Protein AF-A0A359JIY5-F1 (afdb_monomer_lite)

Secondary structure (DSSP, 8-state):
-HHHHHHHHHHHHHHHHHHHHTT---HHHHHHHHHHIIIIIHHHHHHTGGGGHHHHHHHHHTT--

Sequence (65 aa):
MEKHVVKRTRRASVRLIRELQGKKKHPVQCFCHGIIFRLGIRPFVMKKGAAYAGVVRKWKKRKIF

Radius of gyration: 18.18 Å; chains: 1; bounding box: 38×32×38 Å

Structure (mmCIF, N/CA/C/O backbone):
data_AF-A0A359JIY5-F1
#
_entry.id   AF-A0A359JIY5-F1
#
loop_
_atom_site.group_PDB
_atom_site.id
_atom_site.type_symbol
_atom_site.label_atom_id
_atom_site.label_alt_id
_atom_site.label_comp_id
_atom_site.label_asym_id
_atom_site.label_entity_id
_atom_site.label_seq_id
_atom_site.pdbx_PDB_ins_code
_atom_site.Cartn_x
_atom_site.Cartn_y
_atom_site.Cartn_z
_atom_site.occupancy
_atom_site.B_iso_or_equiv
_atom_site.auth_seq_id
_atom_site.auth_comp_id
_atom_site.auth_asym_id
_atom_site.auth_atom_id
_atom_site.pdbx_PDB_model_num
ATOM 1 N N . MET A 1 1 ? 23.011 -21.628 -18.743 1.00 57.53 1 MET A N 1
ATOM 2 C CA . MET A 1 1 ? 21.691 -21.048 -18.393 1.00 57.53 1 MET A CA 1
ATOM 3 C C . MET A 1 1 ? 21.801 -19.948 -17.326 1.00 57.53 1 MET A C 1
ATOM 5 O O . MET A 1 1 ? 21.251 -18.870 -17.526 1.00 57.53 1 MET A O 1
ATOM 9 N N . GLU A 1 2 ? 22.591 -20.144 -16.263 1.00 62.31 2 GLU A N 1
ATOM 10 C CA . GLU A 1 2 ? 22.780 -19.174 -15.160 1.00 62.31 2 GLU A CA 1
ATOM 11 C C . GLU A 1 2 ? 23.234 -17.768 -15.588 1.00 62.31 2 GLU A C 1
ATOM 13 O O . GLU A 1 2 ? 22.667 -16.770 -15.145 1.00 62.31 2 GLU A O 1
ATOM 18 N N . LYS A 1 3 ? 24.191 -17.660 -16.522 1.00 66.88 3 LYS A N 1
ATOM 19 C CA . LYS A 1 3 ? 24.714 -16.357 -16.986 1.00 66.88 3 LYS A CA 1
ATOM 20 C C . LYS A 1 3 ? 23.626 -15.444 -17.580 1.00 66.88 3 LYS A C 1
ATOM 22 O O . LYS A 1 3 ? 23.709 -14.220 -17.474 1.00 66.88 3 LYS A O 1
ATOM 27 N N . HIS A 1 4 ? 22.580 -16.022 -18.177 1.00 68.19 4 HIS A N 1
ATOM 28 C CA . HIS A 1 4 ? 21.461 -15.264 -18.747 1.00 68.19 4 HIS A CA 1
ATOM 29 C C . HIS A 1 4 ? 20.477 -14.782 -17.676 1.00 68.19 4 HIS A C 1
ATOM 31 O O . HIS A 1 4 ? 19.965 -13.665 -17.788 1.00 68.19 4 HIS A O 1
ATOM 37 N N . VAL A 1 5 ? 20.252 -15.579 -16.628 1.00 77.25 5 VAL A N 1
ATOM 38 C CA . VAL A 1 5 ? 19.399 -15.209 -15.488 1.00 77.25 5 VAL A CA 1
ATOM 39 C C . VAL A 1 5 ? 20.029 -14.044 -14.731 1.00 77.25 5 VAL A C 1
ATOM 41 O O . VAL A 1 5 ? 19.388 -13.009 -14.570 1.00 77.25 5 VAL A O 1
ATOM 44 N N . VAL A 1 6 ? 21.323 -14.132 -14.409 1.00 85.94 6 VAL A N 1
ATOM 45 C CA . VAL A 1 6 ? 22.065 -13.060 -13.720 1.00 85.94 6 VAL A CA 1
ATOM 46 C C . VAL A 1 6 ? 22.030 -11.747 -14.512 1.00 85.94 6 VAL A C 1
ATOM 48 O O . VAL A 1 6 ? 21.777 -10.677 -13.954 1.00 85.94 6 VAL A O 1
ATOM 51 N N . LYS A 1 7 ? 22.207 -11.812 -15.840 1.00 87.19 7 LYS A N 1
ATOM 52 C CA . LYS A 1 7 ? 22.143 -10.630 -16.716 1.00 87.19 7 LYS A CA 1
ATOM 53 C C . LYS A 1 7 ? 20.746 -10.000 -16.746 1.00 87.19 7 LYS A C 1
ATOM 55 O O . LYS A 1 7 ? 20.641 -8.771 -16.770 1.00 87.19 7 LYS A O 1
ATOM 60 N N . ARG A 1 8 ? 19.679 -10.808 -16.743 1.00 86.81 8 ARG A N 1
ATOM 61 C CA . ARG A 1 8 ? 18.288 -10.322 -16.686 1.00 86.81 8 ARG A CA 1
ATOM 62 C C . ARG A 1 8 ? 17.968 -9.696 -15.332 1.00 86.81 8 ARG A C 1
ATOM 64 O O . ARG A 1 8 ? 17.467 -8.574 -15.310 1.00 86.81 8 ARG A O 1
ATOM 71 N N . THR A 1 9 ? 18.338 -10.353 -14.237 1.00 89.38 9 THR A N 1
ATOM 72 C CA . THR A 1 9 ? 18.146 -9.839 -12.876 1.00 89.38 9 THR A CA 1
ATOM 73 C C . THR A 1 9 ? 18.859 -8.505 -12.694 1.00 89.38 9 THR A C 1
ATOM 75 O O . THR A 1 9 ? 18.226 -7.526 -12.315 1.00 89.38 9 THR A O 1
ATOM 78 N N . ARG A 1 10 ? 20.136 -8.402 -13.090 1.00 91.56 10 ARG A N 1
ATOM 79 C CA . ARG A 1 10 ? 20.895 -7.144 -12.999 1.00 91.56 10 ARG A CA 1
ATOM 80 C C . ARG A 1 10 ? 20.227 -6.001 -13.770 1.00 91.56 10 ARG A C 1
ATOM 82 O O . ARG A 1 10 ? 20.162 -4.881 -13.272 1.00 91.56 10 ARG A O 1
ATOM 89 N N . ARG A 1 11 ? 19.711 -6.272 -14.974 1.00 89.88 11 ARG A N 1
ATOM 90 C CA . ARG A 1 11 ? 18.985 -5.271 -15.777 1.00 89.88 11 ARG A CA 1
ATOM 91 C C . ARG A 1 11 ? 17.684 -4.834 -15.103 1.00 89.88 11 ARG A C 1
ATOM 93 O O . ARG A 1 11 ? 17.402 -3.638 -15.080 1.00 89.88 11 ARG A O 1
ATOM 100 N N . AL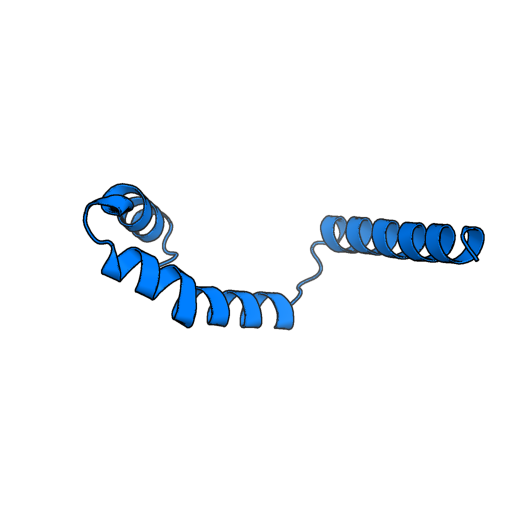A A 1 12 ? 16.924 -5.775 -14.545 1.00 87.94 12 ALA A N 1
ATOM 101 C CA . ALA A 1 12 ? 15.705 -5.474 -13.801 1.00 87.94 12 ALA A CA 1
ATOM 102 C C . ALA A 1 12 ? 16.001 -4.621 -12.555 1.00 87.94 12 ALA A C 1
ATOM 104 O O . ALA A 1 12 ? 15.343 -3.604 -12.353 1.00 87.94 12 ALA A O 1
ATOM 105 N N . SER A 1 13 ? 17.043 -4.956 -11.78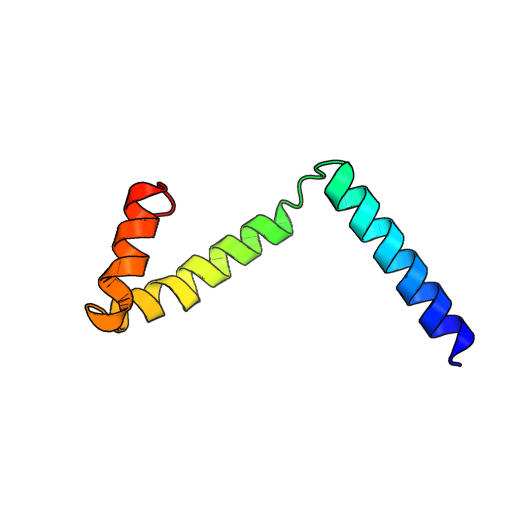8 1.00 87.38 13 SER A N 1
ATOM 106 C CA . SER A 1 13 ? 17.450 -4.197 -10.599 1.00 87.38 13 SER A CA 1
ATOM 107 C C . SER A 1 13 ? 17.878 -2.768 -10.936 1.00 87.38 13 SER A C 1
ATOM 109 O O . SER A 1 13 ? 17.429 -1.825 -10.291 1.00 87.38 13 SER A O 1
ATOM 111 N N . VAL A 1 14 ? 18.696 -2.574 -11.978 1.00 90.38 14 VAL A N 1
ATOM 112 C CA . VAL A 1 14 ? 19.116 -1.225 -12.409 1.00 90.38 14 VAL A CA 1
ATOM 113 C C . VAL A 1 14 ? 17.919 -0.399 -12.880 1.00 90.38 14 VAL A C 1
ATOM 115 O O . VAL A 1 14 ? 17.833 0.792 -12.576 1.00 90.38 14 VAL A O 1
ATOM 118 N N . ARG A 1 15 ? 16.976 -1.022 -13.596 1.00 86.25 15 ARG A N 1
ATOM 119 C CA . ARG A 1 15 ? 15.738 -0.361 -14.018 1.00 86.25 15 ARG A CA 1
ATOM 120 C C . ARG A 1 15 ? 14.890 0.055 -12.816 1.00 86.25 15 ARG A C 1
ATOM 122 O O . ARG A 1 15 ? 14.470 1.205 -12.774 1.00 86.25 15 ARG A O 1
ATOM 129 N N . LEU A 1 16 ? 14.707 -0.833 -11.840 1.00 84.06 16 LEU A N 1
ATOM 130 C CA . LEU A 1 16 ? 13.963 -0.550 -10.613 1.00 84.06 16 LEU A CA 1
ATOM 131 C C . LEU A 1 16 ? 14.573 0.634 -9.853 1.00 84.06 16 LEU A C 1
ATOM 133 O O . LEU A 1 16 ? 13.862 1.568 -9.499 1.00 84.06 16 LEU A O 1
ATOM 137 N N . ILE A 1 17 ? 15.895 0.636 -9.657 1.00 86.50 17 ILE A N 1
ATOM 138 C CA . ILE A 1 17 ? 16.599 1.719 -8.955 1.00 86.50 17 ILE A CA 1
ATOM 139 C C . ILE A 1 17 ? 16.411 3.055 -9.683 1.00 86.50 17 ILE A C 1
ATOM 141 O O . ILE A 1 17 ? 16.095 4.059 -9.047 1.00 86.50 17 ILE A O 1
ATOM 145 N N . ARG A 1 18 ? 16.540 3.074 -11.017 1.00 85.50 18 ARG A N 1
ATOM 146 C CA . ARG A 1 18 ? 16.297 4.285 -11.817 1.00 85.50 18 ARG A CA 1
ATOM 147 C C . ARG A 1 18 ? 14.847 4.761 -11.734 1.00 85.50 18 ARG A C 1
ATOM 149 O O . ARG A 1 18 ? 14.613 5.962 -11.651 1.00 85.50 18 ARG A O 1
ATOM 156 N N . GLU A 1 19 ? 13.880 3.847 -11.753 1.00 82.75 19 GLU A N 1
ATOM 157 C CA . GLU A 1 19 ? 12.455 4.185 -11.637 1.00 82.75 19 GLU A CA 1
ATOM 158 C C . GLU A 1 19 ? 12.118 4.757 -10.245 1.00 82.75 19 GLU A C 1
ATOM 160 O O . GLU A 1 19 ? 11.385 5.747 -10.159 1.00 82.75 19 GLU A O 1
ATOM 165 N N . LEU A 1 20 ? 12.734 4.224 -9.181 1.00 80.50 20 LEU A N 1
ATOM 166 C CA . LEU A 1 20 ? 12.635 4.747 -7.812 1.00 80.50 20 LEU A CA 1
ATOM 167 C C . LEU A 1 20 ? 13.263 6.143 -7.673 1.00 80.50 20 LEU A C 1
ATOM 169 O O . LEU A 1 20 ? 12.638 7.044 -7.113 1.00 80.50 20 LEU A O 1
ATOM 173 N N . GLN A 1 21 ? 14.471 6.344 -8.209 1.00 83.06 21 GLN A N 1
ATOM 174 C CA . GLN A 1 21 ? 15.164 7.640 -8.178 1.00 83.06 21 GLN A CA 1
ATOM 175 C C . GLN A 1 21 ? 14.432 8.706 -9.003 1.00 83.06 21 GLN A C 1
ATOM 177 O O . GLN A 1 21 ? 14.311 9.851 -8.573 1.00 83.06 21 GLN A O 1
ATOM 182 N N . GLY A 1 22 ? 13.891 8.328 -10.163 1.00 78.62 22 GLY A N 1
ATOM 183 C CA . GLY A 1 22 ? 13.176 9.232 -11.065 1.00 78.62 22 GLY A CA 1
ATOM 184 C C . GLY A 1 22 ? 11.760 9.609 -10.618 1.00 78.62 22 GLY A C 1
ATOM 185 O O . GLY A 1 22 ? 11.069 10.292 -11.371 1.00 78.62 22 GLY A O 1
ATOM 186 N N . LYS A 1 23 ? 11.295 9.149 -9.442 1.00 68.31 23 LYS A N 1
ATOM 187 C CA . LYS A 1 23 ? 9.907 9.316 -8.958 1.00 68.31 23 LYS A CA 1
ATOM 188 C C . LYS A 1 23 ? 8.871 8.965 -10.034 1.00 68.31 23 LYS A C 1
ATOM 190 O O . LYS A 1 23 ? 7.843 9.638 -10.167 1.00 68.31 23 LYS A O 1
ATOM 195 N N . LYS A 1 24 ? 9.149 7.938 -10.844 1.00 69.00 24 LYS A N 1
ATOM 196 C CA . LYS A 1 24 ? 8.276 7.577 -11.960 1.00 69.00 24 LYS A CA 1
ATOM 197 C C . LYS A 1 24 ? 6.924 7.155 -11.387 1.00 69.00 24 LYS A C 1
ATOM 199 O O . LYS A 1 24 ? 6.845 6.289 -10.521 1.00 69.00 24 LYS A O 1
ATOM 204 N N . LYS A 1 25 ? 5.848 7.813 -11.819 1.00 69.62 25 LYS A N 1
ATOM 205 C CA . LYS A 1 25 ? 4.499 7.480 -11.349 1.00 69.62 25 LYS A CA 1
ATOM 206 C C . LYS A 1 25 ? 4.104 6.140 -11.975 1.00 69.62 25 LYS A C 1
ATOM 208 O O . LYS A 1 25 ? 4.088 6.026 -13.197 1.00 69.62 25 LYS A O 1
ATOM 213 N N . HIS A 1 26 ? 3.788 5.144 -11.147 1.00 75.94 26 HIS A N 1
ATOM 214 C CA . HIS A 1 26 ? 3.274 3.838 -11.574 1.00 75.94 26 HIS A CA 1
ATOM 215 C C . HIS A 1 26 ? 1.759 3.772 -11.317 1.00 75.94 26 HIS A C 1
ATOM 217 O O . HIS A 1 26 ? 1.327 3.188 -10.321 1.00 75.94 26 HIS A O 1
ATOM 223 N N . PRO A 1 27 ? 0.925 4.383 -12.180 1.00 74.19 27 PRO A N 1
ATOM 224 C CA . PRO A 1 27 ? -0.504 4.554 -11.914 1.00 74.19 27 PRO A CA 1
ATOM 225 C C . PRO A 1 27 ? -1.240 3.218 -11.765 1.00 74.19 27 PRO A C 1
ATOM 227 O O . PRO A 1 27 ? -2.062 3.073 -10.866 1.00 74.19 27 PRO A O 1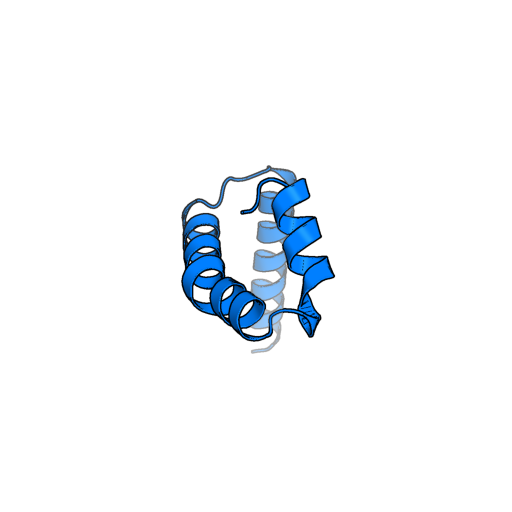
ATOM 23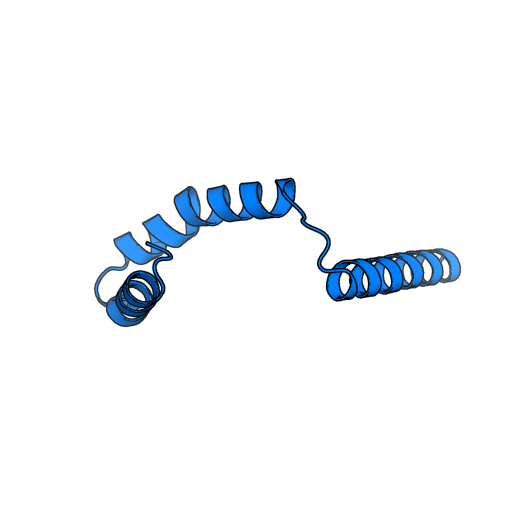0 N N . VAL A 1 28 ? -0.888 2.217 -12.580 1.00 80.19 28 VAL A N 1
ATOM 231 C CA . VAL A 1 28 ? -1.478 0.870 -12.505 1.00 80.19 28 VAL A CA 1
ATOM 232 C C . VAL A 1 28 ? -1.136 0.194 -11.177 1.00 80.19 28 VAL A C 1
ATOM 234 O O . VAL A 1 28 ? -2.013 -0.362 -10.526 1.00 80.19 28 VAL A O 1
ATOM 237 N N . GLN A 1 29 ? 0.114 0.299 -10.717 1.00 80.62 29 GLN A N 1
ATOM 238 C CA . GLN A 1 29 ? 0.521 -0.252 -9.424 1.00 80.62 29 GLN A CA 1
ATOM 239 C C . GLN A 1 29 ? -0.223 0.428 -8.271 1.00 80.62 29 GLN A C 1
ATOM 241 O O . GLN A 1 29 ? -0.687 -0.259 -7.364 1.00 80.62 29 GLN A O 1
ATOM 246 N N . CYS A 1 30 ? -0.378 1.756 -8.314 1.00 80.69 30 CYS A N 1
ATOM 247 C CA . CYS A 1 30 ? -1.159 2.499 -7.325 1.00 80.69 30 CYS A CA 1
ATOM 248 C C . CYS A 1 30 ? -2.631 2.067 -7.315 1.00 80.69 30 CYS A C 1
ATOM 250 O O . CYS A 1 30 ? -3.207 1.888 -6.241 1.00 80.69 30 CYS A O 1
ATOM 252 N N . PHE A 1 31 ? -3.227 1.857 -8.490 1.00 81.00 31 PHE A N 1
ATOM 253 C CA . PHE A 1 31 ? -4.600 1.379 -8.622 1.00 81.00 31 PHE A CA 1
ATOM 254 C C . PHE A 1 31 ? -4.773 -0.031 -8.039 1.00 81.00 31 PHE A C 1
ATOM 256 O O . PHE A 1 31 ? -5.639 -0.238 -7.187 1.00 81.00 31 PHE A O 1
ATOM 263 N N . CYS A 1 32 ? -3.894 -0.972 -8.398 1.00 84.62 32 CYS A N 1
ATOM 264 C CA . CYS A 1 32 ? -3.897 -2.326 -7.840 1.00 84.62 32 CYS A CA 1
ATOM 265 C C . CYS A 1 32 ? -3.707 -2.315 -6.317 1.00 84.62 32 CYS A C 1
ATOM 267 O O . CYS A 1 32 ? -4.436 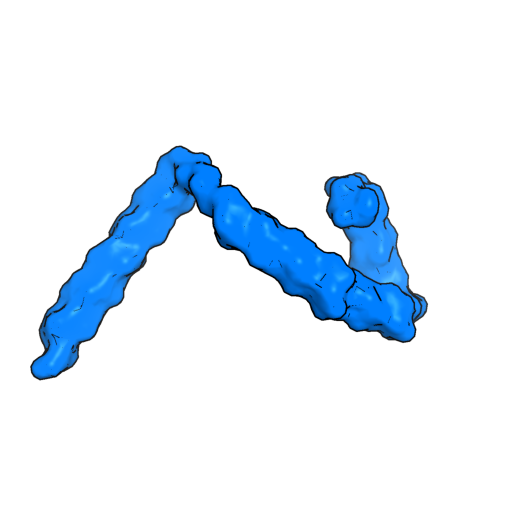-2.998 -5.599 1.00 84.62 32 CYS A O 1
ATOM 269 N N . HIS A 1 33 ? -2.788 -1.488 -5.805 1.00 83.12 33 HIS A N 1
ATOM 270 C CA . HIS A 1 33 ? -2.625 -1.291 -4.362 1.00 83.12 33 HIS A CA 1
ATOM 271 C C . HIS A 1 33 ? -3.910 -0.781 -3.702 1.00 83.12 33 HIS A C 1
ATOM 273 O O . HIS A 1 33 ? -4.258 -1.232 -2.611 1.00 83.12 33 HIS A O 1
ATOM 279 N N . GLY A 1 34 ? -4.630 0.127 -4.366 1.00 84.62 34 GLY A N 1
ATOM 280 C CA . GLY A 1 34 ? -5.924 0.624 -3.912 1.00 84.62 34 GLY A CA 1
ATOM 281 C C . GLY A 1 34 ? -6.971 -0.484 -3.799 1.00 84.62 34 GLY A C 1
ATOM 282 O O . GLY A 1 34 ? -7.661 -0.559 -2.782 1.00 84.62 34 GLY A O 1
ATOM 283 N N . ILE A 1 35 ? -7.056 -1.371 -4.794 1.00 87.56 35 ILE A N 1
ATOM 284 C CA . ILE A 1 35 ? -7.982 -2.516 -4.786 1.00 87.56 35 ILE A CA 1
ATOM 285 C C . ILE A 1 35 ? -7.633 -3.490 -3.659 1.00 87.56 35 ILE A C 1
ATOM 287 O O . ILE A 1 35 ? -8.496 -3.803 -2.840 1.00 87.56 35 ILE A O 1
ATOM 291 N N . ILE A 1 36 ? -6.372 -3.923 -3.567 1.00 89.25 36 ILE A N 1
ATOM 292 C CA . ILE A 1 36 ? -5.908 -4.865 -2.532 1.00 89.25 36 ILE A CA 1
ATOM 293 C C . ILE A 1 36 ? -6.179 -4.301 -1.134 1.00 89.25 36 ILE A C 1
ATOM 295 O O . ILE A 1 36 ? -6.650 -5.007 -0.236 1.00 89.25 36 ILE A O 1
ATOM 299 N N . PHE A 1 37 ? -5.923 -3.005 -0.949 1.00 89.00 37 PHE A N 1
ATOM 300 C CA . PHE A 1 37 ? -6.192 -2.341 0.314 1.00 89.00 37 PHE A CA 1
ATOM 301 C C . PHE A 1 37 ? -7.690 -2.299 0.634 1.00 89.00 37 PHE A C 1
ATOM 303 O O . PHE A 1 37 ? -8.074 -2.655 1.747 1.00 89.00 37 PHE A O 1
ATOM 310 N N . ARG A 1 38 ? -8.544 -1.900 -0.318 1.00 87.19 38 ARG A N 1
ATOM 311 C CA . ARG A 1 38 ? -9.992 -1.747 -0.091 1.00 87.19 38 ARG A CA 1
ATOM 312 C C . ARG A 1 38 ? -10.732 -3.073 0.063 1.00 87.19 38 ARG A C 1
ATOM 314 O O . ARG A 1 38 ? -11.648 -3.121 0.875 1.00 87.19 38 ARG A O 1
ATOM 321 N N . LEU A 1 39 ? -10.358 -4.107 -0.690 1.00 89.12 39 LEU A N 1
ATOM 322 C CA . LEU A 1 39 ? -11.072 -5.390 -0.7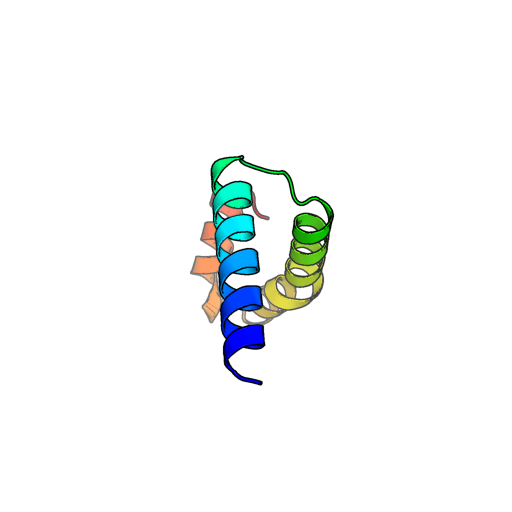15 1.00 89.12 39 LEU A CA 1
ATOM 323 C C . LEU A 1 39 ? -10.486 -6.443 0.229 1.00 89.12 39 LEU A C 1
ATOM 325 O O . LEU A 1 39 ? -11.207 -7.341 0.646 1.00 89.12 39 LEU A O 1
ATOM 329 N N . GLY A 1 40 ? -9.203 -6.348 0.582 1.00 88.94 40 GLY A N 1
ATOM 330 C CA . GLY A 1 40 ? -8.547 -7.331 1.447 1.00 88.94 40 GLY A CA 1
ATOM 331 C C . GLY A 1 40 ? -8.196 -6.758 2.813 1.00 88.94 40 GLY A C 1
ATOM 332 O O . GLY A 1 40 ? -8.806 -7.084 3.831 1.00 88.94 40 GLY A O 1
ATOM 333 N N . ILE A 1 41 ? -7.196 -5.877 2.831 1.00 89.69 41 ILE A N 1
ATOM 334 C CA . ILE A 1 41 ? -6.544 -5.440 4.073 1.00 89.69 41 ILE A CA 1
ATOM 335 C C . ILE A 1 41 ? -7.510 -4.642 4.957 1.00 89.69 41 ILE A C 1
ATOM 337 O O . ILE A 1 41 ? -7.611 -4.901 6.156 1.00 89.69 41 ILE A O 1
ATOM 341 N N . ARG A 1 42 ? -8.248 -3.689 4.379 1.00 88.56 42 ARG A N 1
ATOM 342 C CA . ARG A 1 42 ? -9.205 -2.855 5.113 1.00 88.56 42 ARG A CA 1
ATOM 343 C C . ARG A 1 42 ? -10.327 -3.680 5.756 1.00 88.56 42 ARG A C 1
ATOM 345 O O . ARG A 1 42 ? -10.471 -3.556 6.971 1.00 88.56 42 ARG A O 1
ATOM 352 N N . PRO A 1 43 ? -11.103 -4.512 5.034 1.00 90.69 43 PRO A N 1
ATOM 353 C CA . PRO A 1 43 ? -12.178 -5.288 5.649 1.00 90.69 43 PRO A CA 1
ATOM 354 C C . PRO A 1 43 ? -11.647 -6.304 6.660 1.00 90.69 43 PRO A C 1
ATOM 356 O O . PRO A 1 43 ? -12.265 -6.483 7.704 1.00 90.69 43 PRO A O 1
ATOM 359 N N . PHE A 1 44 ? -10.473 -6.897 6.425 1.00 90.94 44 PHE A N 1
ATOM 360 C CA . PHE A 1 44 ? -9.827 -7.778 7.401 1.00 90.94 44 PHE A CA 1
ATOM 361 C C . PHE A 1 44 ? -9.506 -7.058 8.718 1.00 90.94 44 PHE A C 1
ATOM 363 O O . PHE A 1 44 ? -9.861 -7.535 9.797 1.00 90.94 44 PHE A O 1
ATOM 370 N N . VAL A 1 45 ? -8.868 -5.887 8.633 1.00 89.94 45 VAL A N 1
ATOM 371 C CA . VAL A 1 45 ? -8.519 -5.070 9.803 1.00 89.94 45 VAL A CA 1
ATOM 372 C C . VAL A 1 45 ? -9.773 -4.572 10.524 1.00 89.94 45 VAL A C 1
ATOM 374 O O . VAL A 1 45 ? -9.824 -4.614 11.750 1.00 89.94 45 VAL A O 1
ATOM 377 N N . MET A 1 46 ? -10.803 -4.156 9.781 1.00 87.25 46 MET A N 1
ATOM 378 C CA . MET A 1 46 ? -12.093 -3.749 10.349 1.00 87.25 46 MET A CA 1
ATOM 379 C C . MET A 1 46 ? -12.802 -4.912 11.055 1.00 87.25 46 MET A C 1
ATOM 381 O O . MET A 1 46 ? -13.282 -4.728 12.169 1.00 87.25 46 MET A O 1
ATOM 385 N N . LYS A 1 47 ? -12.800 -6.117 10.468 1.00 89.50 47 LYS A N 1
ATOM 386 C CA . LYS A 1 47 ? -13.409 -7.324 11.055 1.00 89.50 47 LYS A CA 1
ATOM 387 C C . LYS A 1 47 ? -12.726 -7.751 12.355 1.00 89.50 47 LYS A C 1
ATOM 389 O O . LYS A 1 47 ? -13.397 -8.214 13.268 1.00 89.50 47 LYS A O 1
ATOM 394 N N . LYS A 1 48 ? -11.402 -7.580 12.459 1.00 86.31 48 LYS A N 1
ATOM 395 C CA . LYS A 1 48 ? -10.651 -7.862 13.696 1.00 86.31 48 LYS A CA 1
ATOM 396 C C . LYS A 1 48 ? -10.780 -6.770 14.771 1.00 86.31 48 LYS A C 1
ATOM 398 O O . LYS A 1 48 ? -10.321 -6.978 15.893 1.00 86.31 48 LYS A O 1
ATOM 403 N N . GLY A 1 49 ? -11.411 -5.635 14.455 1.00 79.25 49 GLY A N 1
ATOM 404 C CA . GLY A 1 49 ? -11.863 -4.635 15.423 1.00 79.25 49 GLY A CA 1
ATOM 405 C C . GLY A 1 49 ? -10.786 -4.177 16.414 1.00 79.25 49 GLY A C 1
ATOM 406 O O . GLY A 1 49 ? -9.759 -3.614 16.024 1.00 79.25 49 GLY A O 1
ATOM 407 N N . ALA A 1 50 ? -11.038 -4.415 17.708 1.00 80.31 50 ALA A N 1
ATOM 408 C CA . ALA A 1 50 ? -10.241 -3.919 18.834 1.00 80.31 50 ALA A CA 1
ATOM 409 C C . ALA A 1 50 ? -8.760 -4.334 18.782 1.00 80.31 50 ALA A C 1
ATOM 411 O O . ALA A 1 50 ? -7.891 -3.516 19.087 1.00 80.31 50 ALA A O 1
ATOM 412 N N . ALA A 1 51 ? -8.455 -5.544 18.297 1.00 88.50 51 ALA A N 1
ATOM 413 C CA . ALA A 1 51 ? -7.080 -6.038 18.175 1.00 88.50 51 ALA A CA 1
ATOM 414 C C . ALA A 1 51 ? -6.217 -5.185 17.222 1.00 88.50 51 ALA A C 1
ATOM 416 O O . ALA A 1 51 ? -4.993 -5.172 17.328 1.00 88.50 51 ALA A O 1
ATOM 417 N N . TYR A 1 52 ? -6.849 -4.439 16.308 1.00 89.69 52 TYR A N 1
ATOM 418 C CA . TYR A 1 52 ? -6.177 -3.560 15.350 1.00 89.69 52 TYR A CA 1
ATOM 419 C C . TYR A 1 52 ? -6.580 -2.086 15.512 1.00 89.69 52 TYR A C 1
ATOM 421 O O . TYR A 1 52 ? -6.304 -1.267 14.630 1.00 89.69 52 TYR A O 1
ATOM 429 N N . ALA A 1 53 ? -7.164 -1.697 16.651 1.00 88.62 53 ALA A N 1
ATOM 430 C CA . ALA A 1 53 ? -7.603 -0.321 16.905 1.00 88.62 53 ALA A CA 1
ATOM 431 C C . ALA A 1 53 ? -6.476 0.714 16.706 1.00 88.62 53 ALA A C 1
ATOM 433 O O . ALA A 1 53 ? -6.703 1.798 16.161 1.00 88.62 53 ALA A O 1
ATOM 434 N N . GLY A 1 54 ? -5.236 0.363 17.065 1.00 91.62 54 GLY A N 1
ATOM 435 C CA . GLY A 1 54 ? -4.058 1.203 16.828 1.00 91.62 54 GLY A CA 1
ATOM 436 C C . GLY A 1 54 ? -3.782 1.465 15.342 1.00 91.62 54 GLY A C 1
ATOM 437 O O . GLY A 1 54 ? -3.459 2.596 14.966 1.00 91.62 54 GLY A O 1
ATOM 438 N N . VAL A 1 55 ? -3.973 0.455 14.488 1.00 90.19 55 VAL A N 1
ATOM 439 C CA . VAL A 1 55 ? -3.816 0.560 13.028 1.00 90.19 55 VAL A CA 1
ATOM 440 C C . VAL A 1 55 ? -4.886 1.480 12.450 1.00 90.19 55 VAL A C 1
ATOM 442 O O . VAL A 1 55 ? -4.561 2.433 11.740 1.00 90.19 55 VAL A O 1
ATOM 445 N N . VAL A 1 56 ? -6.145 1.274 12.840 1.00 89.69 56 VAL A N 1
ATOM 446 C CA . VAL A 1 56 ? -7.277 2.109 12.408 1.00 89.69 56 VAL A CA 1
ATOM 447 C C . VAL A 1 56 ? -7.074 3.570 12.816 1.00 89.69 56 VAL A C 1
ATOM 449 O O . VAL A 1 56 ? -7.228 4.477 11.994 1.00 89.69 56 VAL A O 1
ATOM 452 N N . ARG A 1 57 ? -6.659 3.816 14.065 1.00 90.88 57 ARG A N 1
ATOM 453 C CA . ARG A 1 57 ? -6.361 5.163 14.574 1.00 90.88 57 ARG A CA 1
ATOM 454 C C . ARG A 1 57 ? -5.235 5.831 13.780 1.00 90.88 57 ARG A C 1
ATOM 456 O O . ARG A 1 57 ? -5.331 7.013 13.446 1.00 90.88 57 ARG A O 1
ATOM 463 N N . LYS A 1 58 ? -4.181 5.083 13.435 1.00 91.50 58 LYS A N 1
ATOM 464 C CA . LYS A 1 58 ? -3.065 5.590 12.620 1.00 91.50 58 LYS A CA 1
ATOM 465 C C . LYS A 1 58 ? -3.512 5.926 11.194 1.00 91.50 58 LYS A C 1
ATOM 467 O O . LYS A 1 58 ? -3.092 6.956 10.670 1.00 91.50 58 LYS A O 1
ATOM 472 N N . TRP A 1 59 ? -4.360 5.099 10.581 1.00 91.00 59 TRP A N 1
ATOM 473 C CA . TRP A 1 59 ? -4.893 5.349 9.238 1.00 91.00 59 TRP A CA 1
ATOM 474 C C . TRP A 1 59 ? -5.767 6.600 9.184 1.00 91.00 59 TRP A C 1
ATOM 476 O O . TRP A 1 59 ? -5.559 7.427 8.296 1.00 91.00 59 TRP A O 1
ATOM 486 N N . LYS A 1 60 ? -6.649 6.797 10.174 1.00 87.50 60 LYS A N 1
ATOM 487 C CA . LYS A 1 60 ? -7.441 8.032 10.314 1.00 87.50 60 LYS A CA 1
ATOM 488 C C . LYS A 1 60 ? -6.542 9.266 10.444 1.00 87.50 60 LYS A C 1
ATOM 490 O O . LYS A 1 60 ? -6.707 10.224 9.697 1.00 87.50 60 LYS A O 1
ATOM 495 N N . LYS A 1 61 ? -5.521 9.218 11.312 1.00 93.31 61 LYS A N 1
ATOM 496 C CA . LYS A 1 61 ? -4.563 10.330 11.489 1.00 93.31 61 LYS A CA 1
ATOM 497 C C . LYS A 1 61 ? -3.809 10.682 10.198 1.00 93.31 61 LYS A C 1
ATOM 499 O O . LYS A 1 61 ? -3.473 11.841 9.986 1.00 93.31 61 LYS A O 1
ATOM 504 N N . ARG A 1 62 ? -3.521 9.692 9.348 1.00 88.81 62 ARG A N 1
ATOM 505 C CA . ARG A 1 62 ? -2.786 9.873 8.085 1.00 88.81 62 ARG A CA 1
ATOM 506 C C . ARG A 1 62 ? -3.686 10.137 6.867 1.00 88.81 62 ARG A C 1
ATOM 508 O O . ARG A 1 62 ? -3.145 10.208 5.770 1.00 88.81 62 ARG A O 1
ATOM 515 N N . LYS A 1 63 ? -5.013 10.266 7.034 1.00 84.12 63 LYS A N 1
ATOM 516 C CA . LYS A 1 63 ? -5.987 10.421 5.928 1.00 84.12 63 LYS A CA 1
ATOM 517 C C . LYS A 1 63 ? -5.872 9.319 4.857 1.00 84.12 63 LYS A C 1
ATOM 519 O O . LYS A 1 63 ? -6.038 9.563 3.669 1.00 84.12 63 LYS A O 1
ATOM 524 N N . ILE A 1 64 ? -5.528 8.105 5.293 1.00 78.06 64 ILE A N 1
ATOM 525 C CA . ILE A 1 64 ? -5.553 6.887 4.456 1.00 78.06 64 ILE A CA 1
ATOM 526 C C . ILE A 1 64 ? -6.981 6.308 4.427 1.00 78.06 64 ILE A C 1
ATOM 528 O O . ILE A 1 64 ? -7.325 5.517 3.550 1.00 78.06 64 ILE A O 1
ATOM 532 N N . PHE A 1 65 ? -7.779 6.692 5.427 1.00 63.78 65 PHE A N 1
ATOM 533 C CA . PHE A 1 65 ? -9.174 6.324 5.611 1.00 63.78 65 PHE A CA 1
ATOM 534 C C . PHE A 1 65 ? -10.110 7.304 4.910 1.00 63.78 65 PHE A C 1
ATOM 536 O O . PHE A 1 65 ? -9.805 8.516 4.980 1.00 63.78 65 PHE A O 1
#

Foldseek 3Di:
DVVVVVVVVVVVVVVVVCCVVVVPDPPVVVVVVVCCCVPPVVVVLVVVPPVNVVVVVVCVVVVVD

pLDDT: mean 83.67, std 8.06, range [57.53, 93.31]